Protein AF-A0A943FQ31-F1 (afdb_monomer)

Radius of gyration: 19.37 Å; Cα contacts (8 Å, |Δi|>4): 165; chains: 1; bounding box: 53×61×40 Å

Structure (mmCIF, N/CA/C/O backbone):
data_AF-A0A943FQ31-F1
#
_entry.id   AF-A0A943FQ31-F1
#
loop_
_atom_site.group_PDB
_atom_site.id
_atom_site.type_symbol
_atom_site.label_atom_id
_atom_site.label_alt_id
_atom_site.label_comp_id
_atom_site.label_asym_id
_atom_site.label_entity_id
_atom_site.label_seq_id
_atom_site.pdbx_PDB_ins_code
_atom_site.Cartn_x
_atom_site.Cartn_y
_atom_site.Cartn_z
_atom_site.occupancy
_atom_site.B_iso_or_equiv
_atom_site.auth_seq_id
_atom_site.auth_comp_id
_atom_site.auth_asym_id
_atom_site.auth_atom_id
_atom_site.pdbx_PDB_model_num
ATOM 1 N N . MET A 1 1 ? 27.541 46.471 0.131 1.00 45.22 1 MET A N 1
ATOM 2 C CA 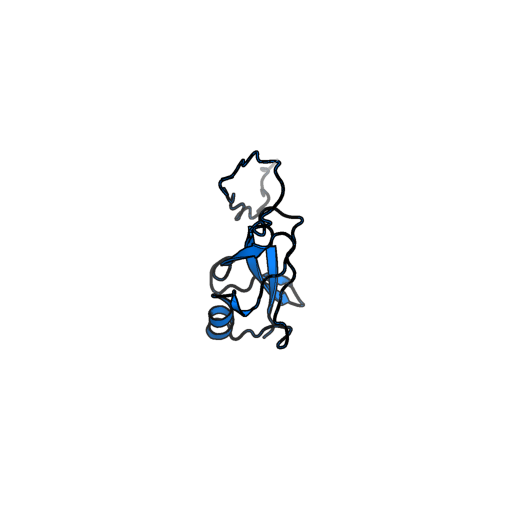. MET A 1 1 ? 26.240 46.017 0.657 1.00 45.22 1 MET A CA 1
ATOM 3 C C . MET A 1 1 ? 25.393 45.719 -0.557 1.00 45.22 1 MET A C 1
ATOM 5 O O . MET A 1 1 ? 25.059 46.647 -1.277 1.00 45.22 1 MET A O 1
ATOM 9 N N . THR A 1 2 ? 25.213 44.437 -0.860 1.00 48.66 2 THR A N 1
ATOM 10 C CA . THR A 1 2 ? 24.577 43.972 -2.095 1.00 48.66 2 THR A CA 1
ATOM 11 C C . THR A 1 2 ? 23.611 42.867 -1.710 1.00 48.66 2 THR A C 1
ATOM 13 O O . THR A 1 2 ? 23.957 41.990 -0.919 1.00 48.66 2 THR A O 1
ATOM 16 N N . ASP A 1 3 ? 22.395 43.016 -2.210 1.00 47.41 3 ASP A N 1
ATOM 17 C CA . ASP A 1 3 ? 21.150 42.407 -1.778 1.00 47.41 3 ASP A CA 1
ATOM 18 C C . ASP A 1 3 ? 21.169 40.935 -1.350 1.00 47.41 3 ASP A C 1
ATOM 20 O O . ASP A 1 3 ? 21.650 40.022 -2.024 1.00 47.41 3 ASP A O 1
ATOM 24 N N . ILE A 1 4 ? 20.505 40.742 -0.212 1.00 58.84 4 ILE A N 1
ATOM 25 C CA . ILE A 1 4 ? 19.935 39.499 0.289 1.00 58.84 4 ILE A CA 1
ATOM 26 C C . ILE A 1 4 ? 19.009 38.933 -0.791 1.00 58.84 4 ILE A C 1
ATOM 28 O O . ILE A 1 4 ? 18.140 39.651 -1.278 1.00 58.84 4 ILE A O 1
ATOM 32 N N . THR A 1 5 ? 19.135 37.636 -1.096 1.00 55.34 5 THR A N 1
ATOM 33 C CA . THR A 1 5 ? 18.024 36.674 -1.271 1.00 55.34 5 THR A CA 1
ATOM 34 C C . THR A 1 5 ? 18.398 35.572 -2.265 1.00 55.34 5 THR A C 1
ATOM 36 O O . THR A 1 5 ? 18.180 35.683 -3.468 1.00 55.34 5 THR A O 1
ATOM 39 N N . ARG A 1 6 ? 18.825 34.417 -1.752 1.00 57.12 6 ARG A N 1
ATOM 40 C CA . ARG A 1 6 ? 18.457 33.136 -2.369 1.00 57.12 6 ARG A CA 1
ATOM 41 C C . ARG A 1 6 ? 17.583 32.392 -1.375 1.00 57.12 6 ARG A C 1
ATOM 43 O O . ARG A 1 6 ? 18.040 31.578 -0.5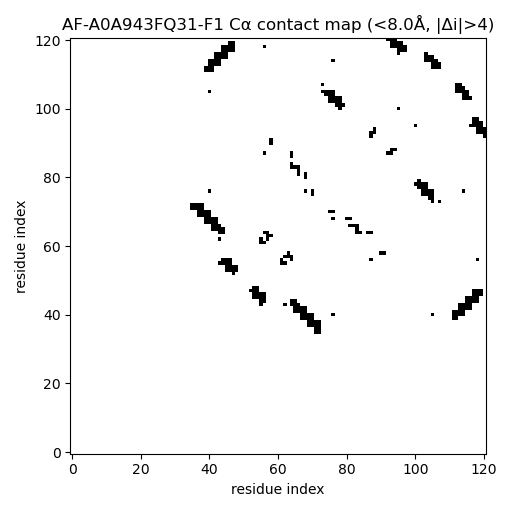83 1.00 57.12 6 ARG A O 1
ATOM 50 N N . ARG A 1 7 ? 16.307 32.791 -1.388 1.00 63.88 7 ARG A N 1
ATOM 51 C CA . ARG A 1 7 ? 15.188 32.106 -0.744 1.00 63.88 7 ARG A CA 1
ATOM 52 C C . ARG A 1 7 ? 15.222 30.638 -1.177 1.00 63.88 7 ARG A C 1
ATOM 54 O O . ARG A 1 7 ? 14.983 30.329 -2.337 1.00 63.88 7 ARG A O 1
ATOM 61 N N . ASN A 1 8 ? 15.599 29.786 -0.230 1.00 50.50 8 ASN A N 1
ATOM 62 C CA . ASN A 1 8 ? 15.009 28.485 0.056 1.00 50.50 8 ASN A CA 1
ATOM 63 C C . ASN A 1 8 ? 14.012 27.998 -1.014 1.00 50.50 8 ASN A C 1
ATOM 65 O O . ASN A 1 8 ? 12.816 28.270 -0.915 1.00 50.50 8 ASN A O 1
ATOM 69 N N . PHE A 1 9 ? 14.494 27.251 -2.010 1.00 52.25 9 PHE A N 1
ATOM 70 C CA . PHE A 1 9 ? 13.638 26.418 -2.855 1.00 52.25 9 PHE A CA 1
ATOM 71 C C . PHE A 1 9 ? 13.191 25.195 -2.042 1.00 52.25 9 PHE A C 1
ATOM 73 O O . PHE A 1 9 ? 13.527 24.055 -2.354 1.00 52.25 9 PHE A O 1
ATOM 80 N N . LEU A 1 10 ? 12.427 25.438 -0.973 1.00 50.84 10 LEU A N 1
ATOM 81 C CA . LEU A 1 10 ? 11.542 24.421 -0.435 1.00 50.84 10 LEU A CA 1
ATOM 82 C C . LEU A 1 10 ? 10.484 24.204 -1.518 1.00 50.84 10 LEU A C 1
ATOM 84 O O . LEU A 1 10 ? 9.585 25.024 -1.711 1.00 50.84 10 LEU A O 1
ATOM 88 N N . LYS A 1 11 ? 10.631 23.117 -2.274 1.00 46.41 11 LYS A N 1
ATOM 89 C CA . LYS A 1 11 ? 9.548 22.531 -3.058 1.00 46.41 11 LYS A CA 1
ATOM 90 C C . LYS A 1 11 ? 8.448 22.087 -2.083 1.00 46.41 11 LYS A C 1
ATOM 92 O O . LYS A 1 11 ? 8.355 20.918 -1.733 1.00 46.41 11 LYS A O 1
ATOM 97 N N . SER A 1 12 ? 7.632 23.033 -1.630 1.00 44.88 12 SER A N 1
ATOM 98 C CA . SER A 1 12 ? 6.308 22.762 -1.079 1.00 44.88 12 SER A CA 1
ATOM 99 C C . SER A 1 12 ? 5.373 22.511 -2.253 1.00 44.88 12 SER A C 1
ATOM 101 O O . SER A 1 12 ? 4.827 23.443 -2.833 1.00 44.88 12 SER A O 1
ATOM 103 N N . ALA A 1 13 ? 5.217 21.252 -2.636 1.00 56.06 13 ALA A N 1
ATOM 104 C CA . ALA A 1 13 ? 4.126 20.821 -3.493 1.00 56.06 13 ALA A CA 1
ATOM 105 C C . ALA A 1 13 ? 3.663 19.461 -2.980 1.00 56.06 13 ALA A C 1
ATOM 107 O O . ALA A 1 13 ? 4.419 18.495 -3.036 1.00 56.06 13 ALA A O 1
ATOM 108 N N . GLY A 1 14 ? 2.441 19.418 -2.448 1.00 45.81 14 GLY A N 1
ATOM 109 C CA . GLY A 1 14 ? 1.781 18.165 -2.090 1.00 45.81 14 GLY A CA 1
ATOM 110 C C . GLY A 1 14 ? 1.260 18.061 -0.659 1.00 45.81 14 GLY A C 1
ATOM 111 O O . GLY A 1 14 ? 1.278 16.967 -0.113 1.00 45.81 14 GLY A O 1
ATOM 112 N N . VAL A 1 15 ? 0.768 19.140 -0.039 1.00 44.06 15 VAL A N 1
ATOM 113 C CA . VAL A 1 15 ? -0.231 18.967 1.033 1.00 44.06 15 VAL A CA 1
ATOM 114 C C . VAL A 1 15 ? -1.590 18.881 0.349 1.00 44.06 15 VAL A C 1
ATOM 116 O O . VAL A 1 15 ? -2.265 19.885 0.139 1.00 44.06 15 VAL A O 1
ATOM 119 N N . MET A 1 16 ? -1.955 17.672 -0.070 1.00 49.62 16 MET A N 1
ATOM 120 C CA . MET A 1 16 ? -3.343 17.348 -0.384 1.00 49.62 16 MET A CA 1
ATOM 121 C C . MET A 1 16 ? -4.068 17.230 0.960 1.00 49.62 16 MET A C 1
ATOM 123 O O . MET A 1 16 ? -3.904 16.243 1.674 1.00 49.62 16 MET A O 1
ATOM 127 N N . ALA A 1 17 ? -4.820 18.263 1.341 1.00 50.62 17 ALA A N 1
ATOM 128 C CA . ALA A 1 17 ? -5.768 18.164 2.442 1.00 50.62 17 ALA A CA 1
ATOM 129 C C . ALA A 1 17 ? -6.886 17.204 2.014 1.00 50.62 17 ALA A C 1
ATOM 131 O O . ALA A 1 17 ? -7.791 17.579 1.269 1.00 50.62 17 ALA A O 1
ATOM 132 N N . LEU A 1 18 ? -6.793 15.947 2.446 1.00 41.50 18 LEU A N 1
ATOM 133 C CA . LEU A 1 18 ? -7.862 14.975 2.282 1.00 41.50 18 LEU A CA 1
ATOM 134 C C . LEU A 1 18 ? -8.985 15.333 3.263 1.00 41.50 18 LEU A C 1
ATOM 136 O O . LEU A 1 18 ? -8.955 14.959 4.432 1.00 41.50 18 LEU A O 1
ATOM 140 N N . ALA A 1 19 ? -9.973 16.090 2.794 1.00 52.75 19 ALA A N 1
ATOM 141 C CA . ALA A 1 19 ? -11.227 16.258 3.511 1.00 52.75 19 ALA A CA 1
ATOM 142 C C . ALA A 1 19 ? -12.049 14.968 3.368 1.00 52.75 19 ALA A C 1
ATOM 144 O O . ALA A 1 19 ? -12.763 14.784 2.384 1.00 52.75 19 ALA A O 1
ATOM 145 N N . VAL A 1 20 ? -11.932 14.065 4.344 1.00 48.50 20 VAL A N 1
ATOM 146 C CA . VAL A 1 20 ? -12.870 12.951 4.517 1.00 48.50 20 VAL A CA 1
ATOM 147 C C . VAL A 1 20 ? -13.987 13.404 5.447 1.00 48.50 20 VAL A C 1
ATOM 149 O O . VAL A 1 20 ? -13.762 13.859 6.568 1.00 48.50 20 VAL A O 1
ATOM 152 N N . ALA A 1 21 ? -15.210 13.314 4.935 1.00 50.16 21 ALA A N 1
ATOM 153 C CA . ALA A 1 21 ? -16.427 13.586 5.670 1.00 50.16 21 ALA A CA 1
ATOM 154 C C . ALA A 1 21 ? -16.595 12.568 6.805 1.00 50.16 21 ALA A C 1
ATOM 156 O O . ALA A 1 21 ? -16.747 11.371 6.569 1.00 50.16 21 ALA A O 1
ATOM 157 N N . ALA A 1 22 ? -16.631 13.063 8.040 1.00 47.16 22 ALA A N 1
ATOM 158 C CA . ALA A 1 22 ? -17.154 12.317 9.172 1.00 47.16 22 ALA A CA 1
ATOM 159 C C . ALA A 1 22 ? -18.668 12.118 8.980 1.00 47.16 22 ALA A C 1
ATOM 161 O O . ALA A 1 22 ? -19.469 12.992 9.308 1.00 47.16 22 ALA A O 1
ATOM 162 N N . ALA A 1 23 ? -19.069 10.972 8.435 1.00 43.69 23 ALA A N 1
ATOM 163 C CA . ALA A 1 23 ? -20.447 10.504 8.485 1.00 43.69 23 ALA A CA 1
ATOM 164 C C . ALA A 1 23 ? -20.539 9.358 9.497 1.00 43.69 23 ALA A C 1
ATOM 166 O O . ALA A 1 23 ? -19.988 8.282 9.280 1.00 43.69 23 ALA A O 1
ATOM 167 N N . GLY A 1 24 ? -21.254 9.598 10.600 1.00 42.41 24 GLY A N 1
ATOM 168 C CA . GLY A 1 24 ? -21.725 8.536 11.489 1.00 42.41 24 GLY A CA 1
ATOM 169 C C . GLY A 1 24 ? -21.354 8.691 12.959 1.00 42.41 24 GLY A C 1
ATOM 170 O O . GLY A 1 24 ? -20.729 7.807 13.537 1.00 42.41 24 GLY A O 1
ATOM 171 N N . VAL A 1 25 ? -21.836 9.755 13.607 1.00 54.38 25 VAL A N 1
ATOM 172 C CA . VAL A 1 25 ? -22.337 9.594 14.978 1.00 54.38 25 VAL A CA 1
ATOM 173 C C . VAL A 1 25 ? -23.481 8.582 14.894 1.00 54.38 25 VAL A C 1
ATOM 175 O O . VAL A 1 25 ? -24.530 8.869 14.322 1.00 54.38 25 VAL A O 1
ATOM 178 N N . LEU A 1 26 ? -23.277 7.385 15.433 1.00 47.00 26 LEU A N 1
ATOM 179 C CA . LEU A 1 26 ? -24.386 6.557 15.881 1.00 47.00 26 LEU A CA 1
ATOM 180 C C . LEU A 1 26 ? -24.155 6.238 17.353 1.00 47.00 26 LEU A C 1
ATOM 182 O O . LEU A 1 26 ? -23.568 5.228 17.734 1.00 47.00 26 LEU A O 1
ATOM 186 N N . SER A 1 27 ? -24.597 7.182 18.176 1.00 53.06 27 SER A N 1
ATOM 187 C CA . SER A 1 27 ? -24.953 6.967 19.570 1.00 53.06 27 SER A CA 1
ATOM 188 C C . SER A 1 27 ? -25.900 5.768 19.630 1.00 53.06 27 SER A C 1
ATOM 190 O O . SER A 1 27 ? -27.032 5.844 19.161 1.00 53.06 27 SER A O 1
ATOM 192 N N . GLY A 1 28 ? -25.421 4.643 20.146 1.00 36.84 28 GLY A N 1
ATOM 193 C CA . GLY A 1 28 ? -26.183 3.398 20.152 1.00 36.84 28 GLY A CA 1
ATOM 194 C C . GLY A 1 28 ? -25.457 2.324 20.940 1.00 36.84 28 GLY A C 1
ATOM 195 O O . GLY A 1 28 ? -24.995 1.328 20.394 1.00 36.84 28 GLY A O 1
ATOM 196 N N . CYS A 1 29 ? -25.304 2.581 22.234 1.00 61.62 29 CYS A N 1
ATOM 197 C CA . CYS A 1 29 ? -24.954 1.587 23.231 1.00 61.62 29 CYS A CA 1
ATOM 198 C C . CYS A 1 29 ? -26.119 0.598 23.357 1.00 61.62 29 CYS A C 1
ATOM 200 O O . CYS A 1 29 ? -26.953 0.824 24.210 1.00 61.62 29 CYS A O 1
ATOM 202 N N . ASP A 1 30 ? -26.185 -0.456 22.536 1.00 44.75 30 ASP A N 1
ATOM 203 C CA . ASP A 1 30 ? -27.022 -1.633 22.810 1.00 44.75 30 ASP A CA 1
ATOM 204 C C . ASP A 1 30 ? -26.544 -2.871 22.028 1.00 44.75 30 ASP A C 1
ATOM 206 O O . ASP A 1 30 ? -26.536 -2.955 20.803 1.00 44.75 30 ASP A O 1
ATOM 210 N N . SER A 1 31 ? -26.090 -3.839 22.810 1.00 54.34 31 SER A N 1
ATOM 211 C CA . SER A 1 31 ? -25.893 -5.261 22.549 1.00 54.34 31 SER A CA 1
ATOM 212 C C . SER A 1 31 ? -26.623 -5.866 21.327 1.00 54.34 31 SER A C 1
ATOM 214 O O . SER A 1 31 ? -27.843 -5.796 21.232 1.00 54.34 31 SER A O 1
ATOM 216 N N . ARG A 1 32 ? -25.882 -6.682 20.544 1.00 55.56 32 ARG A N 1
ATOM 217 C CA . ARG A 1 32 ? -26.371 -7.890 19.818 1.00 55.56 32 ARG A CA 1
ATOM 218 C C . ARG A 1 32 ? -26.644 -7.832 18.298 1.00 55.56 32 ARG A C 1
ATOM 220 O O . ARG A 1 32 ? -27.488 -8.572 17.809 1.00 55.56 32 ARG A O 1
ATOM 227 N N . SER A 1 33 ? -25.830 -7.115 17.525 1.00 51.91 33 SER A N 1
ATOM 228 C CA . SER A 1 33 ? -25.496 -7.502 16.137 1.00 51.91 33 SER A CA 1
ATOM 229 C C . SER A 1 33 ? -24.197 -6.811 15.737 1.00 51.91 33 SER A C 1
ATOM 231 O O . SER A 1 33 ? -24.169 -5.610 15.483 1.00 51.91 33 SER A O 1
ATOM 233 N N . LYS A 1 34 ? -23.072 -7.527 15.801 1.00 56.25 34 LYS A N 1
ATOM 234 C CA . LYS A 1 34 ? -21.744 -6.933 15.605 1.00 56.25 34 LYS A CA 1
ATOM 235 C C . LYS A 1 34 ? -21.468 -6.830 14.106 1.00 56.25 34 LYS A C 1
ATOM 237 O O . LYS A 1 34 ? -20.676 -7.597 13.571 1.00 56.25 34 LYS A O 1
ATOM 242 N N . ASN A 1 35 ? -22.166 -5.922 13.420 1.00 63.22 35 ASN A N 1
ATOM 243 C CA . ASN A 1 35 ? -21.761 -5.540 12.073 1.00 63.22 35 ASN A CA 1
ATOM 244 C C . ASN A 1 35 ? -20.331 -4.984 12.182 1.00 63.22 35 ASN A C 1
ATOM 246 O O . ASN A 1 35 ? -20.112 -4.070 12.985 1.00 63.22 35 ASN A O 1
ATOM 250 N N . PRO A 1 36 ? -19.346 -5.560 11.475 1.00 74.69 36 PRO A N 1
ATOM 251 C CA . PRO A 1 36 ? -17.973 -5.095 11.575 1.00 74.69 36 PRO A CA 1
ATOM 252 C C . PRO A 1 36 ? -17.905 -3.618 11.174 1.00 74.69 36 PRO A C 1
ATOM 254 O O . PRO A 1 36 ? -18.498 -3.204 10.179 1.00 74.69 36 PRO A O 1
ATOM 257 N N . VAL A 1 37 ? -17.207 -2.811 11.977 1.00 82.56 37 VAL A N 1
ATOM 258 C CA . VAL A 1 37 ? -16.960 -1.404 11.641 1.00 82.56 37 VAL A CA 1
ATOM 259 C C . VAL A 1 37 ? -16.029 -1.393 10.438 1.00 82.56 37 VAL A C 1
ATOM 261 O O . VAL A 1 37 ? -14.911 -1.894 10.534 1.00 82.56 37 VAL A O 1
ATOM 264 N N . MET A 1 38 ? -16.498 -0.859 9.316 1.00 87.81 38 MET A N 1
ATOM 265 C CA . MET A 1 38 ? -15.693 -0.697 8.109 1.00 87.81 38 MET A CA 1
ATOM 266 C C . MET A 1 38 ? -14.937 0.629 8.176 1.00 87.81 38 MET A C 1
ATOM 268 O O . MET A 1 38 ? -15.429 1.602 8.747 1.00 87.81 38 MET A O 1
ATOM 272 N N . ALA A 1 39 ? -13.739 0.654 7.613 1.00 89.06 39 ALA A N 1
ATOM 273 C CA . ALA A 1 39 ? -12.908 1.835 7.500 1.00 89.06 39 ALA A CA 1
ATOM 274 C C . ALA A 1 39 ? -12.262 1.880 6.118 1.00 89.06 39 ALA A C 1
ATOM 276 O O . ALA A 1 39 ? -11.857 0.850 5.572 1.00 89.06 39 ALA A O 1
ATOM 277 N N . ASP A 1 40 ? -12.163 3.087 5.580 1.00 91.69 40 ASP A N 1
ATOM 278 C CA . ASP A 1 40 ? -11.548 3.345 4.290 1.00 91.69 40 ASP A CA 1
ATOM 279 C C . ASP A 1 40 ? -10.034 3.438 4.456 1.00 91.69 40 ASP A C 1
ATOM 281 O O . ASP A 1 40 ? -9.521 4.299 5.172 1.00 91.69 40 ASP A O 1
ATOM 285 N N . VAL A 1 41 ? -9.326 2.519 3.807 1.00 92.88 41 VAL A N 1
ATOM 286 C CA . VAL A 1 41 ? -7.871 2.414 3.832 1.00 92.88 41 VAL A CA 1
ATOM 287 C C . VAL A 1 41 ? -7.321 2.845 2.491 1.00 92.88 41 VAL A C 1
ATOM 289 O O . VAL A 1 41 ? -7.707 2.317 1.449 1.00 92.88 41 VAL A O 1
ATOM 292 N N . LYS A 1 42 ? -6.382 3.787 2.525 1.00 93.88 42 LYS A N 1
ATOM 293 C CA . LYS A 1 42 ? -5.652 4.217 1.343 1.00 93.88 42 LYS A CA 1
ATOM 294 C C . LYS A 1 42 ? -4.523 3.226 1.066 1.00 93.88 42 LYS A C 1
ATOM 296 O O . LYS A 1 42 ? -3.629 3.039 1.884 1.00 93.88 42 LYS A O 1
ATOM 301 N N . VAL A 1 43 ? -4.556 2.580 -0.086 1.00 94.06 43 VAL A N 1
ATOM 302 C CA . VAL A 1 43 ? -3.510 1.674 -0.553 1.00 94.06 43 VAL A CA 1
ATOM 303 C C . VAL A 1 43 ? -2.552 2.454 -1.433 1.00 94.06 43 VAL A C 1
ATOM 305 O O . VAL A 1 43 ? -2.967 3.103 -2.391 1.00 94.06 43 VAL A O 1
ATOM 308 N N . GLU A 1 44 ? -1.269 2.367 -1.110 1.00 93.19 44 GLU A N 1
ATOM 309 C CA . GLU A 1 44 ? -0.195 3.016 -1.850 1.00 93.19 44 GLU A CA 1
ATOM 310 C C . GLU A 1 44 ? 0.819 1.978 -2.327 1.00 93.19 44 GLU A C 1
ATOM 312 O O . GLU A 1 44 ? 1.212 1.076 -1.579 1.00 93.19 44 GLU A O 1
ATOM 317 N N . TYR A 1 45 ? 1.294 2.139 -3.558 1.00 91.94 45 TYR A N 1
ATOM 318 C CA . TYR A 1 45 ? 2.280 1.249 -4.162 1.00 91.94 45 TYR A CA 1
ATOM 319 C C . TYR A 1 45 ? 3.672 1.861 -4.037 1.00 91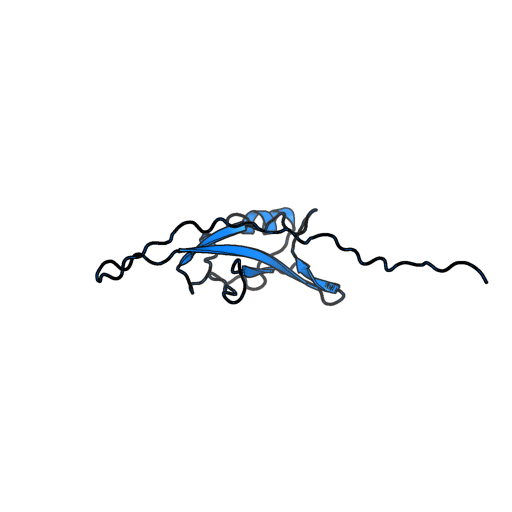.94 45 TYR A C 1
ATOM 321 O O . TYR A 1 45 ? 3.918 2.975 -4.496 1.00 91.94 45 TYR A O 1
ATOM 329 N N . TRP A 1 46 ? 4.596 1.133 -3.420 1.00 92.31 46 TRP A N 1
ATOM 330 C CA . TRP A 1 46 ? 5.936 1.609 -3.089 1.00 92.31 46 TRP A CA 1
ATOM 331 C C . TRP A 1 46 ? 7.004 0.677 -3.646 1.00 92.31 46 TRP A C 1
ATOM 333 O O . TRP A 1 46 ? 6.820 -0.530 -3.710 1.00 92.31 46 TRP A O 1
ATOM 343 N N . ARG A 1 47 ? 8.158 1.230 -4.007 1.00 90.06 47 ARG A N 1
ATOM 344 C CA . ARG A 1 47 ? 9.352 0.492 -4.419 1.00 90.06 47 ARG A CA 1
ATOM 345 C C . ARG A 1 47 ? 10.545 0.928 -3.584 1.00 90.06 47 ARG A C 1
ATOM 347 O O . ARG A 1 47 ? 10.687 2.107 -3.251 1.00 90.06 47 ARG A O 1
ATOM 354 N N . LYS A 1 48 ? 11.445 -0.008 -3.303 1.00 88.44 48 LYS A N 1
ATOM 355 C CA . LYS A 1 48 ? 12.728 0.310 -2.669 1.00 88.44 48 LYS A CA 1
ATOM 356 C C . LYS A 1 48 ? 13.734 0.724 -3.733 1.00 88.44 48 LYS A C 1
ATOM 358 O O . LYS A 1 48 ? 13.943 0.006 -4.708 1.00 88.44 48 LYS A O 1
ATOM 363 N N . ASN A 1 49 ? 14.392 1.864 -3.542 1.00 82.75 49 ASN A N 1
ATOM 364 C CA . ASN A 1 49 ? 15.516 2.271 -4.378 1.00 82.75 49 ASN A CA 1
ATOM 365 C C . ASN A 1 49 ? 16.753 2.479 -3.507 1.00 82.75 49 ASN A C 1
ATOM 367 O O . ASN A 1 49 ? 16.764 3.309 -2.601 1.00 82.75 49 ASN A O 1
ATOM 371 N N . ARG A 1 50 ? 17.820 1.744 -3.825 1.00 80.69 50 ARG A N 1
ATOM 372 C CA . ARG A 1 50 ? 19.075 1.756 -3.067 1.00 80.69 50 ARG A CA 1
ATOM 373 C C . ARG A 1 50 ? 19.756 3.129 -3.023 1.00 80.69 50 ARG A C 1
ATOM 375 O O . ARG A 1 50 ? 20.518 3.383 -2.099 1.00 80.69 50 ARG A O 1
ATOM 382 N N . TYR A 1 51 ? 19.501 3.992 -4.006 1.00 79.94 51 TYR A N 1
ATOM 383 C CA . TYR A 1 51 ? 20.210 5.265 -4.168 1.00 79.94 51 TYR A CA 1
ATOM 384 C C . TYR A 1 51 ? 19.389 6.490 -3.761 1.00 79.94 51 TYR A C 1
ATOM 386 O O . TYR A 1 51 ? 19.957 7.497 -3.356 1.00 79.94 51 TYR A O 1
ATOM 394 N N . LEU A 1 52 ? 18.064 6.414 -3.883 1.00 80.62 52 LEU A N 1
ATOM 395 C CA . LEU A 1 52 ? 17.156 7.553 -3.692 1.00 80.62 52 LEU A CA 1
ATOM 396 C C . LEU A 1 52 ? 16.160 7.345 -2.540 1.00 80.62 52 LEU A C 1
ATOM 398 O O . LEU A 1 52 ? 15.332 8.216 -2.293 1.00 80.62 52 LEU A O 1
ATOM 402 N N . GLY A 1 53 ? 16.231 6.203 -1.850 1.00 85.44 53 GLY A N 1
ATOM 403 C CA . GLY A 1 53 ? 15.270 5.818 -0.821 1.00 85.44 53 GLY A CA 1
ATOM 404 C C . GLY A 1 53 ? 13.962 5.273 -1.395 1.00 85.44 53 GLY A C 1
ATOM 405 O O . GLY A 1 53 ? 13.800 5.110 -2.611 1.00 85.44 53 GLY A O 1
ATOM 406 N N . ASP A 1 54 ? 13.037 4.956 -0.494 1.00 90.62 54 ASP A N 1
ATOM 407 C CA . ASP A 1 54 ? 11.725 4.415 -0.839 1.00 90.62 54 ASP A CA 1
ATOM 408 C C . ASP A 1 54 ? 10.932 5.429 -1.666 1.00 90.62 54 ASP A C 1
ATOM 410 O O . ASP A 1 54 ? 10.847 6.611 -1.333 1.00 90.62 54 ASP A O 1
ATOM 414 N N . GLN A 1 55 ? 10.363 4.963 -2.771 1.00 87.81 55 GLN A N 1
ATOM 415 C CA . GLN A 1 55 ? 9.635 5.798 -3.721 1.00 87.81 55 GLN A CA 1
ATOM 416 C C . GLN A 1 55 ? 8.269 5.204 -3.996 1.00 87.81 55 GLN A C 1
ATOM 418 O O . GLN A 1 55 ? 8.145 3.989 -4.142 1.00 87.81 55 GLN A O 1
ATOM 423 N N . LYS A 1 56 ? 7.260 6.058 -4.156 1.00 88.12 56 LYS A N 1
ATOM 424 C CA . LYS A 1 56 ? 5.985 5.618 -4.713 1.00 88.12 56 LYS A CA 1
ATOM 425 C C . LYS A 1 56 ? 6.150 5.184 -6.164 1.00 88.12 56 LYS A C 1
ATOM 427 O O . LYS A 1 56 ? 6.898 5.789 -6.936 1.00 88.12 56 LYS A O 1
ATOM 432 N N . VAL A 1 57 ? 5.440 4.128 -6.528 1.00 86.50 57 VAL A N 1
ATOM 433 C CA . VAL A 1 57 ? 5.306 3.673 -7.905 1.00 86.50 57 VAL A CA 1
ATOM 434 C C . VAL A 1 57 ? 4.297 4.585 -8.591 1.00 86.50 57 VAL A C 1
ATOM 436 O O . VAL A 1 57 ? 3.132 4.626 -8.217 1.00 86.50 57 VAL A O 1
ATOM 439 N N . SER A 1 58 ? 4.758 5.335 -9.584 1.00 80.19 58 SER A N 1
ATOM 440 C CA . SER A 1 58 ? 3.931 6.209 -10.414 1.00 80.19 58 SER A CA 1
ATOM 441 C C . SER A 1 58 ? 4.511 6.295 -11.822 1.00 80.19 58 SER A C 1
ATOM 443 O O . SER A 1 58 ? 5.720 6.128 -11.997 1.00 80.19 58 SER A O 1
ATOM 445 N N . ASN A 1 59 ? 3.659 6.526 -12.824 1.00 65.38 59 ASN A N 1
ATOM 446 C CA . ASN A 1 59 ? 4.096 6.720 -14.207 1.00 65.38 59 ASN A CA 1
ATOM 447 C C . ASN A 1 59 ? 4.187 8.218 -14.551 1.00 65.38 59 ASN A C 1
ATOM 449 O O . ASN A 1 59 ? 5.041 8.637 -15.328 1.00 65.38 59 ASN A O 1
ATOM 453 N N . SER A 1 60 ? 3.335 9.057 -13.949 1.00 64.69 60 SER A N 1
ATOM 454 C CA . SER A 1 60 ? 3.417 10.523 -14.104 1.00 64.69 60 SER A CA 1
ATOM 455 C C . SER A 1 60 ? 3.074 11.336 -12.851 1.00 64.69 60 SER A C 1
ATOM 457 O O . SER A 1 60 ? 3.654 12.404 -12.662 1.00 64.69 60 SER A O 1
ATOM 459 N N . ASN A 1 61 ? 2.184 10.849 -11.978 1.00 62.88 61 ASN A N 1
ATOM 460 C CA . ASN A 1 61 ? 1.800 11.521 -10.728 1.00 62.88 61 ASN A CA 1
ATOM 461 C C . ASN A 1 61 ? 1.922 10.560 -9.542 1.00 62.88 61 ASN A C 1
ATOM 463 O O . ASN A 1 61 ? 1.506 9.411 -9.655 1.00 62.88 61 ASN A O 1
ATOM 467 N N . ASN A 1 62 ? 2.414 11.041 -8.395 1.00 65.12 62 ASN A N 1
ATOM 468 C CA . ASN A 1 62 ? 2.691 10.224 -7.201 1.00 65.12 62 ASN A CA 1
ATOM 469 C C . ASN A 1 62 ? 1.497 9.415 -6.655 1.00 65.12 62 ASN A C 1
ATOM 471 O O . ASN A 1 62 ? 1.729 8.516 -5.858 1.00 65.12 62 ASN A O 1
ATOM 475 N N . ASP A 1 63 ? 0.264 9.701 -7.081 1.00 71.12 63 ASP A N 1
ATOM 476 C CA . ASP A 1 63 ? -0.959 9.055 -6.589 1.00 71.12 63 ASP A CA 1
ATOM 477 C C . ASP A 1 63 ? -1.768 8.370 -7.714 1.00 71.12 63 ASP A C 1
ATOM 479 O O . ASP A 1 63 ? -2.931 8.034 -7.532 1.00 71.12 63 ASP A O 1
ATOM 483 N N . GLU A 1 64 ? -1.180 8.168 -8.900 1.00 78.44 64 GLU A N 1
ATOM 484 C CA . GLU A 1 64 ? -1.867 7.603 -10.081 1.00 78.44 64 GLU A CA 1
ATOM 485 C C . GLU A 1 64 ? -2.482 6.219 -9.829 1.00 78.44 64 GLU A C 1
ATOM 487 O O . GLU A 1 64 ? -3.537 5.893 -10.375 1.00 78.44 64 GLU A O 1
ATOM 492 N N . TYR A 1 65 ? -1.815 5.413 -9.006 1.00 86.00 65 TYR A N 1
ATOM 493 C CA . TYR A 1 65 ? -2.243 4.056 -8.684 1.00 86.00 65 TYR A CA 1
ATOM 494 C C . TYR A 1 65 ? -2.866 3.934 -7.300 1.00 86.00 65 TYR A C 1
ATOM 496 O O . TYR A 1 65 ? -3.431 2.881 -7.007 1.00 86.00 65 TYR A O 1
ATOM 504 N N . ASP A 1 66 ? -2.781 4.981 -6.477 1.00 90.00 66 ASP A N 1
ATOM 505 C CA . ASP A 1 66 ? -3.351 4.969 -5.137 1.00 90.00 66 ASP A CA 1
ATOM 506 C C . ASP A 1 66 ? -4.854 4.672 -5.230 1.00 90.00 66 ASP A C 1
ATOM 508 O O . ASP A 1 66 ? -5.574 5.193 -6.085 1.00 90.00 66 ASP A O 1
ATOM 512 N N . GLU A 1 67 ? -5.334 3.799 -4.354 1.00 90.25 67 GLU A N 1
ATOM 513 C CA . GLU A 1 67 ? -6.738 3.401 -4.306 1.00 90.25 67 GLU A CA 1
ATOM 514 C C . GLU A 1 67 ? -7.238 3.392 -2.871 1.00 90.25 67 GLU A C 1
ATOM 516 O O . GLU A 1 67 ? -6.460 3.270 -1.929 1.00 90.25 67 GLU A O 1
ATOM 521 N N . THR A 1 68 ? -8.548 3.518 -2.696 1.00 92.00 68 THR A N 1
ATOM 522 C CA . THR A 1 68 ? -9.175 3.410 -1.381 1.00 92.00 68 THR A CA 1
ATOM 523 C C . THR A 1 68 ? -9.987 2.131 -1.339 1.00 92.00 68 THR A C 1
ATOM 525 O O . THR A 1 68 ? -10.851 1.913 -2.188 1.00 92.00 68 THR A O 1
ATOM 528 N N . VAL A 1 69 ? -9.722 1.296 -0.341 1.00 91.12 69 VAL A N 1
ATOM 529 C CA . VAL A 1 69 ? -10.439 0.042 -0.113 1.00 91.12 69 VAL A CA 1
ATOM 530 C C . VAL A 1 69 ? -11.077 0.067 1.267 1.00 91.12 69 VAL A C 1
ATOM 532 O O . VAL A 1 69 ? -10.440 0.431 2.255 1.00 91.12 69 VAL A O 1
ATOM 535 N N . SER A 1 70 ? -12.339 -0.336 1.356 1.00 89.00 70 SER A N 1
ATOM 536 C CA . SER A 1 70 ? -13.026 -0.438 2.640 1.00 89.00 70 SER A CA 1
ATOM 537 C C . SER A 1 70 ? -12.755 -1.812 3.252 1.00 89.00 70 SER A C 1
ATOM 539 O O . SER A 1 70 ? -13.118 -2.850 2.690 1.00 89.00 70 SER A O 1
ATOM 541 N N . VAL A 1 71 ? -12.119 -1.831 4.420 1.00 90.38 71 VAL A N 1
ATOM 542 C CA . VAL A 1 71 ? -11.822 -3.056 5.176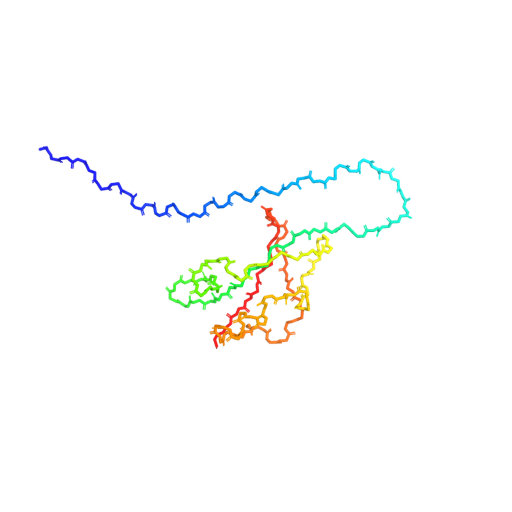 1.00 90.38 71 VAL A CA 1
ATOM 543 C C . VAL A 1 71 ? -12.355 -2.945 6.593 1.00 90.38 71 VAL A C 1
ATOM 545 O O . VAL A 1 71 ? -12.651 -1.858 7.083 1.00 90.38 71 VAL A O 1
ATOM 548 N N . VAL A 1 72 ? -12.489 -4.079 7.275 1.00 88.06 72 VAL A N 1
ATOM 549 C CA . VAL A 1 72 ? -12.847 -4.076 8.696 1.00 88.06 72 VAL A CA 1
ATOM 550 C C . VAL A 1 72 ? -11.768 -3.321 9.473 1.00 88.06 72 VAL A C 1
ATOM 552 O O . VAL A 1 72 ? -10.577 -3.551 9.262 1.00 88.06 72 VAL A O 1
ATOM 555 N N . LYS A 1 73 ? -12.173 -2.422 10.373 1.00 86.38 73 LYS A N 1
ATOM 556 C CA . LYS A 1 73 ? -11.266 -1.652 11.228 1.00 86.38 73 LYS A CA 1
ATOM 557 C C . LYS A 1 73 ? -10.335 -2.595 11.994 1.00 86.38 73 LYS A C 1
ATOM 559 O O . LYS A 1 73 ? -10.790 -3.594 12.548 1.00 86.38 73 LYS A O 1
ATOM 564 N N . SER A 1 74 ? -9.042 -2.265 12.020 1.00 85.75 74 SER A N 1
ATOM 565 C CA . SER A 1 74 ? -7.965 -3.126 12.547 1.00 85.75 74 SER A CA 1
ATOM 566 C C . SER A 1 74 ? -7.718 -4.421 11.756 1.00 85.75 74 SER A C 1
ATOM 568 O O . SER A 1 74 ? -6.977 -5.287 12.214 1.00 85.75 74 SER A O 1
ATOM 570 N N . GLY A 1 75 ? -8.317 -4.562 10.572 1.00 89.25 75 GLY A N 1
ATOM 571 C CA . GLY A 1 75 ? -8.067 -5.653 9.636 1.00 89.25 75 GLY A CA 1
ATOM 572 C C . GLY A 1 75 ? -6.874 -5.397 8.713 1.00 89.25 75 GLY A C 1
ATOM 573 O O . GLY A 1 75 ? -6.147 -4.410 8.845 1.00 89.25 75 GLY A O 1
ATOM 574 N N . LYS A 1 76 ? -6.700 -6.312 7.757 1.00 92.81 76 LYS A N 1
ATOM 575 C CA . LYS A 1 76 ? -5.705 -6.248 6.680 1.00 92.81 76 LYS A CA 1
ATOM 576 C C . LYS A 1 76 ? -6.399 -6.027 5.338 1.00 92.81 76 LYS A C 1
ATOM 578 O O . LYS A 1 76 ? -7.567 -6.383 5.176 1.00 92.81 76 LYS A O 1
ATOM 583 N N . VAL A 1 77 ? -5.671 -5.469 4.375 1.00 93.56 77 VAL A N 1
ATOM 584 C CA . VAL A 1 77 ? -6.146 -5.337 2.992 1.00 93.56 77 VAL A CA 1
ATOM 585 C C . VAL A 1 77 ? -5.834 -6.615 2.235 1.00 93.56 77 VAL A C 1
ATOM 587 O O . VAL A 1 77 ? -4.684 -7.044 2.207 1.00 93.56 77 VAL A O 1
ATOM 590 N N . LYS A 1 78 ? -6.833 -7.224 1.597 1.00 93.12 78 LYS A N 1
ATOM 591 C CA . LYS A 1 78 ? -6.608 -8.410 0.765 1.00 93.12 78 LYS A CA 1
ATOM 592 C C . LYS A 1 78 ? -6.183 -8.004 -0.637 1.00 93.12 78 LYS A C 1
ATOM 594 O O . LYS A 1 78 ? -6.737 -7.073 -1.212 1.00 93.12 78 LYS A O 1
ATOM 599 N N . LYS A 1 79 ? -5.274 -8.771 -1.232 1.00 91.31 79 LYS A N 1
ATOM 600 C CA . LYS A 1 79 ? -4.825 -8.602 -2.621 1.00 91.31 79 LYS A CA 1
ATOM 601 C C . LYS A 1 79 ? -5.978 -8.597 -3.624 1.00 91.31 79 LYS A C 1
ATOM 603 O O . LYS A 1 79 ? -5.940 -7.855 -4.592 1.00 91.31 79 LYS A O 1
ATOM 608 N N . GLU A 1 80 ? -7.011 -9.391 -3.370 1.00 89.94 80 GLU A N 1
ATOM 609 C CA . GLU A 1 80 ? -8.215 -9.489 -4.205 1.00 89.94 80 GLU A CA 1
ATOM 610 C C . GLU A 1 80 ? -9.046 -8.198 -4.220 1.00 89.94 80 GLU A C 1
ATOM 612 O O . GLU A 1 80 ? -9.795 -7.962 -5.163 1.00 89.94 80 GLU A O 1
ATOM 617 N N . GLN A 1 81 ? -8.922 -7.362 -3.182 1.00 89.69 81 GLN A N 1
ATOM 618 C CA . GLN A 1 81 ? -9.603 -6.068 -3.109 1.00 89.69 81 GLN A CA 1
ATOM 619 C C . GLN A 1 81 ? -8.873 -4.985 -3.911 1.00 89.69 81 GLN A C 1
ATOM 621 O O . GLN A 1 81 ? -9.470 -3.944 -4.174 1.00 89.69 81 GLN A O 1
ATOM 626 N N . LEU A 1 82 ? -7.612 -5.227 -4.293 1.00 92.25 82 LEU A N 1
ATOM 627 C CA . LEU A 1 82 ? -6.771 -4.265 -4.995 1.00 92.25 82 LEU A CA 1
ATOM 628 C C . LEU A 1 82 ? -7.097 -4.247 -6.487 1.00 92.25 82 LEU A C 1
ATOM 630 O O . LEU A 1 82 ? -6.729 -5.156 -7.235 1.00 92.25 82 LEU A O 1
ATOM 634 N N . GLN A 1 83 ? -7.759 -3.190 -6.939 1.00 90.38 83 GLN A N 1
ATOM 635 C CA . GLN A 1 83 ? -8.168 -3.050 -8.335 1.00 90.38 83 GLN A CA 1
ATOM 636 C C . GLN A 1 83 ? -7.044 -2.495 -9.213 1.00 90.38 83 GLN A C 1
ATOM 638 O O . GLN A 1 83 ? -6.968 -2.814 -10.405 1.00 90.38 83 GLN A O 1
ATOM 643 N N . ASN A 1 84 ? -6.158 -1.668 -8.651 1.00 90.81 84 ASN A N 1
ATOM 644 C CA . ASN A 1 84 ? -5.079 -1.041 -9.408 1.00 90.81 84 ASN A CA 1
ATOM 645 C C . ASN A 1 84 ? -3.792 -1.867 -9.416 1.00 90.81 84 ASN A C 1
ATOM 647 O O . ASN A 1 84 ? -2.959 -1.621 -10.286 1.00 90.81 84 ASN A O 1
ATOM 651 N N . LEU A 1 85 ? -3.645 -2.892 -8.566 1.00 90.38 85 LEU A N 1
ATOM 652 C CA . LEU A 1 85 ? -2.437 -3.728 -8.527 1.00 90.38 85 LEU A CA 1
ATOM 653 C C . LEU A 1 85 ? -2.103 -4.312 -9.908 1.00 90.38 85 LEU A C 1
ATOM 655 O O . LEU A 1 85 ? -0.971 -4.202 -10.372 1.00 90.38 85 LEU A O 1
ATOM 659 N N . GLY A 1 86 ? -3.093 -4.880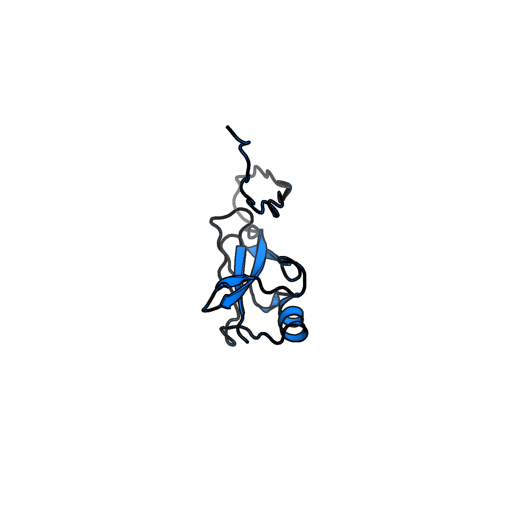 -10.604 1.00 89.44 86 GLY A N 1
ATOM 660 C CA . GLY A 1 86 ? -2.887 -5.421 -11.951 1.00 89.44 86 GLY A CA 1
ATOM 661 C C . GLY A 1 86 ? -2.441 -4.354 -12.958 1.00 89.44 86 GLY A C 1
ATOM 662 O O . GLY A 1 86 ? -1.551 -4.604 -13.769 1.00 89.44 86 GLY A O 1
ATOM 663 N N . LYS A 1 87 ? -3.000 -3.139 -12.869 1.00 89.44 87 LYS A N 1
ATOM 664 C CA . LYS A 1 87 ? -2.617 -2.009 -13.732 1.00 89.44 87 LYS A CA 1
ATOM 665 C C . LYS A 1 87 ? -1.184 -1.569 -13.462 1.00 89.44 87 LYS A C 1
ATOM 667 O O . LYS A 1 87 ? -0.445 -1.353 -14.415 1.00 89.44 87 LYS A O 1
ATOM 672 N N . VAL A 1 88 ? -0.786 -1.482 -12.189 1.00 88.81 88 VAL A N 1
ATOM 673 C CA . VAL A 1 88 ? 0.597 -1.181 -11.801 1.00 88.81 88 VAL A CA 1
ATOM 674 C C . VAL A 1 88 ? 1.526 -2.189 -12.461 1.00 88.81 88 VAL A C 1
ATOM 676 O O . VAL A 1 88 ? 2.447 -1.790 -13.169 1.00 88.81 88 VAL A O 1
ATOM 679 N N . MET A 1 89 ? 1.258 -3.486 -12.294 1.00 89.75 89 MET A N 1
ATOM 680 C CA . MET A 1 89 ? 2.134 -4.541 -12.805 1.00 89.75 89 MET A CA 1
ATOM 681 C C . MET A 1 89 ? 2.283 -4.498 -14.332 1.00 89.75 89 MET A C 1
ATOM 683 O O . MET A 1 89 ? 3.391 -4.628 -14.847 1.00 89.75 89 MET A O 1
ATOM 687 N N . VAL A 1 90 ? 1.188 -4.264 -15.062 1.00 88.69 90 VAL A N 1
ATOM 688 C CA . VAL A 1 90 ? 1.200 -4.206 -16.534 1.00 88.69 90 VAL A CA 1
ATOM 689 C C . VAL A 1 90 ? 1.846 -2.920 -17.059 1.00 88.69 90 VAL A C 1
ATOM 691 O O . VAL A 1 90 ? 2.652 -2.982 -17.983 1.00 88.69 90 VAL A O 1
ATOM 694 N N . ASN A 1 91 ? 1.523 -1.762 -16.478 1.00 88.19 91 ASN A N 1
ATOM 695 C CA . ASN A 1 91 ? 1.979 -0.468 -16.996 1.00 88.19 91 ASN A CA 1
ATOM 696 C C . ASN A 1 91 ? 3.440 -0.171 -16.655 1.00 88.19 91 ASN A C 1
ATOM 698 O O . ASN A 1 91 ? 4.127 0.501 -17.419 1.00 88.19 91 ASN A O 1
ATOM 702 N N . THR A 1 92 ? 3.903 -0.633 -15.494 1.00 86.25 92 THR A N 1
ATOM 703 C CA . THR A 1 92 ? 5.249 -0.318 -14.991 1.00 86.25 92 THR A CA 1
ATOM 704 C C . THR A 1 92 ? 6.239 -1.467 -15.156 1.00 86.25 92 THR A C 1
ATOM 706 O O . THR A 1 92 ? 7.445 -1.245 -15.084 1.00 86.25 92 THR A O 1
ATOM 709 N N . GLY A 1 93 ? 5.748 -2.695 -15.351 1.00 87.12 93 GLY A N 1
ATOM 710 C CA . GLY A 1 93 ? 6.563 -3.909 -15.341 1.00 87.12 93 GLY A CA 1
ATOM 711 C C . GLY A 1 93 ? 6.968 -4.384 -13.942 1.00 87.12 93 GLY A C 1
ATOM 712 O O . GLY A 1 93 ? 7.606 -5.429 -13.834 1.00 87.12 93 GLY A O 1
ATOM 713 N N . TYR A 1 94 ? 6.593 -3.662 -12.878 1.00 89.94 94 TYR A N 1
ATOM 714 C CA . TYR A 1 94 ? 6.867 -4.079 -11.506 1.00 89.94 94 TYR A CA 1
ATOM 715 C C . TYR A 1 94 ? 6.059 -5.319 -11.112 1.00 89.94 94 TYR A C 1
ATOM 717 O O . TYR A 1 94 ? 4.930 -5.540 -11.548 1.00 89.94 94 TYR A O 1
ATOM 725 N N . LYS A 1 95 ? 6.616 -6.109 -10.204 1.00 92.00 95 LYS A N 1
ATOM 726 C CA . LYS A 1 95 ? 5.974 -7.246 -9.551 1.00 92.00 95 LYS A CA 1
ATOM 727 C C . LYS A 1 95 ? 5.843 -6.966 -8.062 1.00 92.00 95 LYS A C 1
ATOM 729 O O . LYS A 1 95 ? 6.499 -6.076 -7.531 1.00 92.00 95 LYS A O 1
ATOM 734 N N . LEU A 1 96 ? 4.979 -7.712 -7.382 1.00 92.25 96 LEU A N 1
ATOM 735 C CA . LEU A 1 96 ? 4.949 -7.686 -5.921 1.00 92.25 96 LEU A CA 1
ATOM 736 C C . LEU A 1 96 ? 6.295 -8.167 -5.382 1.00 92.25 96 LEU A C 1
ATOM 738 O O . LEU A 1 96 ? 6.752 -9.231 -5.794 1.00 92.25 96 LEU A O 1
ATOM 742 N N . SER A 1 97 ? 6.868 -7.425 -4.432 1.00 90.56 97 SER A N 1
ATOM 743 C CA . SER A 1 97 ? 8.101 -7.839 -3.747 1.00 90.56 97 SER A CA 1
ATOM 744 C C . SER A 1 97 ? 7.947 -9.175 -3.027 1.00 90.56 97 SER A C 1
ATOM 746 O O . SER A 1 97 ? 8.890 -9.949 -2.929 1.00 90.56 97 SER A O 1
ATOM 748 N N . ASP A 1 98 ? 6.743 -9.459 -2.532 1.00 89.94 98 ASP A N 1
ATOM 749 C CA . ASP A 1 98 ? 6.367 -10.790 -2.077 1.00 89.94 98 ASP A CA 1
ATOM 750 C C . ASP A 1 98 ? 5.266 -11.339 -2.985 1.00 89.94 98 ASP A C 1
ATOM 752 O O . ASP A 1 98 ? 4.087 -10.997 -2.868 1.00 89.94 98 ASP A O 1
ATOM 756 N N . SER A 1 99 ? 5.662 -12.204 -3.918 1.00 85.38 99 SER A N 1
ATOM 757 C CA . SER A 1 99 ? 4.733 -12.841 -4.856 1.00 85.38 99 SER A CA 1
ATOM 758 C C . SER A 1 99 ? 3.661 -13.703 -4.172 1.00 85.38 99 SER A C 1
ATOM 760 O O . SER A 1 99 ? 2.588 -13.902 -4.751 1.00 85.38 99 SER A O 1
ATOM 762 N N . THR A 1 100 ? 3.922 -14.169 -2.944 1.00 89.38 100 THR A N 1
ATOM 763 C CA . THR A 1 100 ? 3.015 -15.021 -2.162 1.00 89.38 100 THR A CA 1
ATOM 764 C C . THR A 1 100 ? 2.074 -14.232 -1.257 1.00 89.38 100 THR A C 1
ATOM 766 O O . THR A 1 100 ? 1.111 -14.803 -0.746 1.00 89.38 100 THR A O 1
ATOM 769 N N . ALA A 1 101 ? 2.289 -12.921 -1.103 1.00 90.19 101 ALA A N 1
ATOM 770 C CA . ALA A 1 101 ? 1.443 -12.077 -0.274 1.00 90.19 101 ALA A CA 1
ATOM 771 C C . ALA A 1 101 ? -0.001 -12.040 -0.802 1.00 90.19 101 ALA A C 1
ATOM 773 O O . ALA A 1 10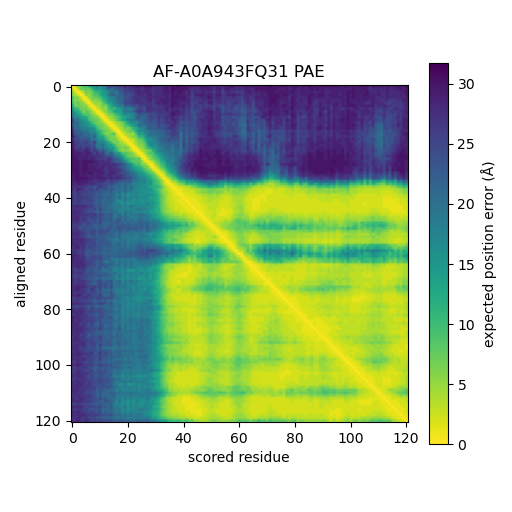1 ? -0.276 -11.633 -1.937 1.00 90.19 101 ALA A O 1
ATOM 774 N N . THR A 1 102 ? -0.935 -12.452 0.054 1.00 91.50 102 THR A N 1
ATOM 775 C CA . THR A 1 102 ? -2.387 -12.367 -0.171 1.00 91.50 102 THR A CA 1
ATOM 776 C C . THR A 1 102 ? -3.032 -11.248 0.637 1.00 91.50 102 THR A C 1
ATOM 778 O O . THR A 1 102 ? -4.148 -10.835 0.325 1.00 91.50 102 THR A O 1
ATOM 781 N N . GLU A 1 103 ? -2.342 -10.749 1.661 1.00 93.19 103 GLU A N 1
ATOM 782 C CA . GLU A 1 103 ? -2.817 -9.722 2.582 1.00 93.19 103 GLU A CA 1
ATOM 783 C C . GLU A 1 103 ? -1.704 -8.711 2.872 1.00 93.19 103 GLU A C 1
ATOM 785 O O . GLU A 1 103 ? -0.525 -9.060 2.901 1.00 93.19 103 GLU A O 1
ATOM 790 N N . PHE A 1 104 ? -2.094 -7.463 3.110 1.00 93.56 104 PHE A N 1
ATOM 791 C CA . PHE A 1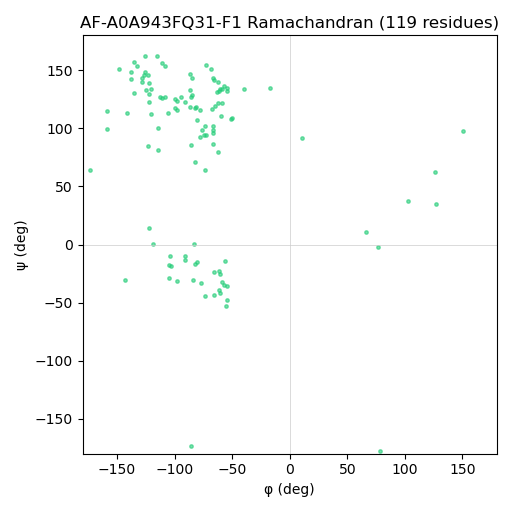 104 ? -1.201 -6.346 3.379 1.00 93.56 104 PHE A CA 1
ATOM 792 C C . PHE A 1 104 ? -1.578 -5.687 4.698 1.00 93.56 104 PHE A C 1
ATOM 794 O O . PHE A 1 104 ? -2.754 -5.415 4.971 1.00 93.56 104 PHE A O 1
ATOM 801 N N . ASP A 1 105 ? -0.562 -5.436 5.517 1.00 93.69 105 ASP A N 1
ATOM 802 C CA . ASP A 1 105 ? -0.720 -4.703 6.760 1.00 93.69 105 ASP A CA 1
ATOM 803 C C . ASP A 1 105 ? -1.095 -3.247 6.502 1.00 93.69 105 ASP A C 1
ATOM 805 O O . ASP A 1 105 ? -0.644 -2.606 5.548 1.00 93.69 105 ASP A O 1
ATOM 809 N N . VAL A 1 106 ? -1.946 -2.746 7.389 1.00 93.12 106 VAL A N 1
ATOM 810 C CA . VAL A 1 106 ? -2.470 -1.390 7.347 1.00 93.12 106 VAL A CA 1
ATOM 811 C C . VAL A 1 106 ? -1.912 -0.632 8.535 1.00 93.12 106 VAL A C 1
ATOM 813 O O . VAL A 1 106 ? -2.048 -1.060 9.683 1.00 93.12 106 VAL A O 1
ATOM 816 N N . ASP A 1 107 ? -1.316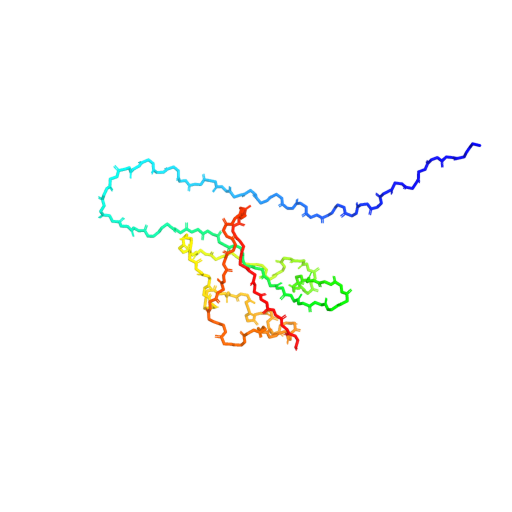 0.518 8.259 1.00 92.44 107 ASP A N 1
ATOM 817 C CA . ASP A 1 107 ? -0.965 1.486 9.277 1.00 92.44 107 ASP A CA 1
ATOM 818 C C . ASP A 1 107 ? -2.230 2.232 9.716 1.00 92.44 107 ASP A C 1
ATOM 820 O O . ASP A 1 107 ? -2.711 3.152 9.051 1.00 92.44 107 ASP A O 1
ATOM 824 N N . TRP A 1 108 ? -2.787 1.787 10.842 1.00 88.50 108 TRP A N 1
ATOM 825 C CA . TRP A 1 108 ? -3.948 2.393 11.493 1.00 88.50 108 TRP A CA 1
ATOM 826 C C . TRP A 1 108 ? -3.592 3.589 12.390 1.00 88.50 108 TRP A C 1
ATOM 828 O O . TRP A 1 108 ? -4.482 4.137 13.038 1.00 88.50 108 TRP A O 1
ATOM 838 N N . THR A 1 109 ? -2.311 3.968 12.489 1.00 90.06 109 THR A N 1
ATOM 839 C CA . THR A 1 109 ? -1.858 5.077 13.351 1.00 90.06 109 THR A CA 1
ATOM 840 C C . THR A 1 109 ? -2.034 6.444 12.694 1.00 90.06 109 THR A C 1
ATOM 842 O O . THR A 1 109 ? -2.031 7.465 13.380 1.00 90.06 109 THR A O 1
ATOM 845 N N . GLN A 1 110 ? -2.231 6.458 11.376 1.00 86.06 110 GLN A N 1
ATOM 846 C CA . GLN A 1 110 ? -2.461 7.647 10.566 1.00 86.06 110 GLN A CA 1
ATOM 847 C C . GLN A 1 110 ? -3.915 7.741 10.078 1.00 86.06 110 GLN A C 1
ATOM 849 O O . GLN A 1 110 ? -4.600 6.731 9.928 1.00 86.06 110 GLN A O 1
ATOM 854 N N . GLU A 1 111 ? -4.380 8.967 9.822 1.00 86.06 111 GLU A N 1
ATOM 855 C CA . GLU A 1 111 ? -5.714 9.262 9.288 1.00 86.06 111 GLU A CA 1
ATOM 856 C C . GLU A 1 111 ? -5.571 10.017 7.946 1.00 86.06 111 GLU A C 1
ATOM 858 O O . GLU A 1 111 ? -5.061 11.141 7.937 1.00 86.06 111 GLU A O 1
ATOM 863 N N . PRO A 1 112 ? -5.948 9.409 6.801 1.00 86.06 112 PRO A N 1
ATOM 864 C CA . PRO A 1 112 ? -6.542 8.078 6.664 1.00 86.06 112 PRO A CA 1
ATOM 865 C C . PRO A 1 112 ? -5.517 6.948 6.904 1.00 86.06 112 PRO A C 1
ATOM 867 O O . PRO A 1 112 ? -4.315 7.144 6.670 1.00 86.06 112 PRO A O 1
ATOM 870 N N . PRO A 1 113 ? -5.979 5.757 7.330 1.00 91.81 113 PRO A N 1
ATOM 871 C CA . PRO A 1 113 ? -5.120 4.589 7.478 1.00 91.81 113 PRO A CA 1
ATOM 872 C C . PRO A 1 113 ? -4.531 4.191 6.124 1.00 91.81 113 PRO A C 1
ATOM 874 O O . PRO A 1 113 ? -5.225 4.247 5.104 1.00 91.81 113 PRO A O 1
ATOM 877 N N . VAL A 1 114 ? -3.255 3.798 6.104 1.00 92.69 114 VAL A N 1
ATOM 878 C CA . VAL A 1 114 ? -2.531 3.506 4.855 1.00 92.69 114 VAL A CA 1
ATOM 879 C C . VAL A 1 114 ? -1.988 2.088 4.825 1.00 92.69 114 VAL A C 1
ATOM 881 O O . VAL A 1 114 ? -1.274 1.664 5.727 1.00 92.69 114 VAL A O 1
ATOM 884 N N . ALA A 1 115 ? -2.263 1.371 3.739 1.00 94.50 115 ALA A N 1
ATOM 885 C CA . ALA A 1 115 ? -1.618 0.106 3.415 1.00 94.50 115 ALA A CA 1
ATOM 886 C C . ALA A 1 115 ? -0.508 0.343 2.388 1.00 94.50 115 ALA A C 1
ATOM 888 O O . ALA A 1 115 ? -0.759 0.891 1.314 1.00 94.50 115 ALA A O 1
ATOM 889 N N . LYS A 1 116 ? 0.719 -0.091 2.690 1.00 93.56 116 LYS A N 1
ATOM 890 C CA . LYS A 1 116 ? 1.845 -0.000 1.750 1.00 93.56 116 LYS A CA 1
ATOM 891 C C . LYS A 1 116 ? 2.065 -1.340 1.066 1.00 93.56 116 LYS A C 1
ATOM 893 O O . LYS A 1 116 ? 2.425 -2.322 1.713 1.00 93.56 116 LYS A O 1
ATOM 898 N N . VAL A 1 117 ? 1.898 -1.356 -0.249 1.00 93.75 117 VAL A N 1
ATOM 899 C CA . VAL A 1 117 ? 2.171 -2.516 -1.095 1.00 93.75 117 VAL A CA 1
ATOM 900 C C . VAL A 1 117 ? 3.551 -2.347 -1.713 1.00 93.75 117 VAL A C 1
ATOM 902 O O . VAL A 1 117 ? 3.785 -1.415 -2.483 1.00 93.75 117 VAL A O 1
ATOM 905 N N . TRP A 1 118 ? 4.476 -3.239 -1.366 1.00 93.19 118 TRP A N 1
ATOM 906 C CA . TRP A 1 118 ? 5.844 -3.191 -1.873 1.00 93.19 118 TRP A CA 1
ATOM 907 C C . TRP A 1 118 ? 5.979 -3.912 -3.210 1.00 93.19 118 TRP A C 1
ATOM 909 O O . TRP A 1 118 ? 5.518 -5.041 -3.388 1.00 93.19 118 TRP A O 1
ATOM 919 N N . MET A 1 119 ? 6.640 -3.229 -4.132 1.00 91.44 119 MET A N 1
ATOM 920 C CA . MET A 1 119 ? 6.847 -3.614 -5.513 1.00 91.44 119 MET A CA 1
ATOM 921 C C . MET A 1 119 ? 8.349 -3.668 -5.825 1.00 91.44 119 MET A C 1
ATOM 923 O O . MET A 1 119 ? 9.142 -2.866 -5.320 1.00 91.44 119 MET A O 1
ATOM 927 N N . GLU A 1 120 ? 8.735 -4.593 -6.695 1.00 90.31 120 GLU A N 1
ATOM 928 C CA . GLU A 1 120 ? 10.098 -4.793 -7.194 1.00 90.31 120 GLU A CA 1
ATOM 929 C C . GLU A 1 120 ? 10.111 -4.950 -8.717 1.00 90.31 120 GLU A C 1
ATOM 931 O O . GLU A 1 120 ? 9.091 -5.312 -9.302 1.00 90.31 120 GLU A O 1
ATOM 936 N N . LEU A 1 121 ? 11.226 -4.604 -9.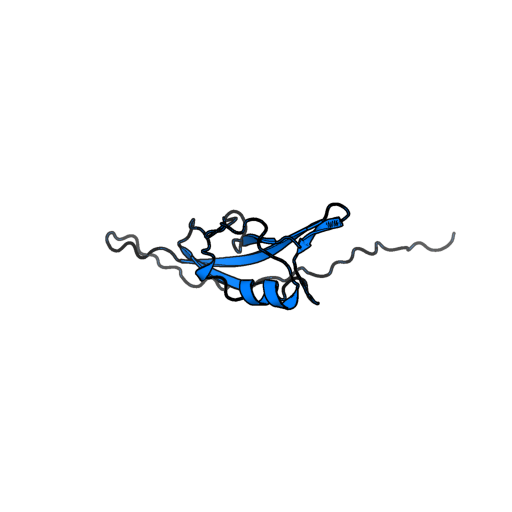372 1.00 84.81 121 LEU A N 1
ATOM 937 C CA . LEU A 1 121 ? 11.378 -4.741 -10.831 1.00 84.81 121 LEU A CA 1
ATOM 938 C C . LEU A 1 121 ? 11.726 -6.189 -11.197 1.00 84.81 121 LEU A C 1
ATOM 940 O O . LEU A 1 121 ? 12.659 -6.718 -10.555 1.00 84.81 121 LEU A O 1
#

Secondary structure (DSSP, 8-state):
-------------------------------S--PPPEEEEEEEEEE--TTT-SEE--SSSTTSS-EEEEEETT--EEGGG-SSHHHHHHHH--EESSTT--EE-EETTSSS-EEEEEEE-

pLDDT: mean 77.07, std 18.09, range [36.84, 94.5]

InterPro domains:
  IPR006311 Twin-arginine translocation pathway, signal sequence [PS51318] (1-39)
  IPR019546 Twin-arginine translocation pathway, signal sequence, bacterial/archaeal [TIGR01409] (4-26)

Solvent-accessible surface area (backbone atoms only — not comparable to full-atom values): 7900 Å² total; per-residue (Å²): 140,79,82,90,79,84,77,76,86,71,83,84,78,80,87,76,82,79,85,73,81,90,79,74,90,71,93,69,94,70,90,90,75,90,73,75,57,70,38,67,28,39,36,39,46,30,28,82,37,98,87,81,46,75,38,64,53,52,92,87,41,82,59,74,56,48,44,77,43,78,33,51,65,94,49,56,49,47,51,88,72,50,78,43,57,64,54,49,31,70,76,71,60,34,40,56,64,54,81,82,61,55,62,35,66,50,44,74,89,46,90,70,22,38,25,69,45,55,35,36,121

Organism: NCBI:txid853

Foldseek 3Di:
DDDDDPPDPPPPDDPPPPPDDPDDPDPDPDDDDCPFDKAKEKEWEWEQDPPPGIATQDPPDSCPQIDIFIDGVVDWAFPVRRPSQVVSCVVVVKDFPDNPDGTFDWQVVDVVIYTYTYIDD

Sequence (121 aa):
MTDITRRNFLKSAGVMALAVAAAGVLSGCDSRSKNPVMADVKVEYWRKNRYLGDQKVSNSNNDEYDETVSVVKSGKVKKEQLQNLGKVMVNTGYKLSDSTATEFDVDWTQEPPVAKVWMEL

Nearest PDB structures (foldseek):
  8dpa-assembly1_A  TM=2.817E-01  e=4.537E-01  Melampsora lini
  3kq4-assembly1_A  TM=2.665E-01  e=3.356E+00  Homo sapiens

Mean predicted aligned error: 13.19 Å